Protein AF-A0A1A9X294-F1 (afdb_monomer)

Mean predicted aligned error: 6.82 Å

Secondary structure (DSSP, 8-state):
---GGG-SEEEEETT--TTTTEEEE-STTTHHHHHHHHHHHSTT--EEEEEPPSSPEEEEEESS----SSS-HHHHHHHHHHHHHHHHHTT--S--EEEEEE-TTS-EEEEEEE-S--TTHHHHHTT-

Organism: NCBI:txid37001

InterPro domains:
  IPR005479 Carbamoyl phosphate synthase, ATP-binding domain [PF02786] (4-65)
  IPR005479 Carbamoyl phosphate synthase, ATP-binding domain [PF02786] (67-125)
  IPR005479 Carbamoyl phosphate synthase, ATP-binding domain [PS00866] (7-21)
  IPR005479 Carbamoyl phosphate synthase, ATP-binding domain [PS00867] (110-117)
  IPR013815 ATP-grasp fold, subdomain 1 [G3DSA:3.30.1490.20] (1-53)
  IPR049076 Acetyl-CoA carboxylase [PTHR45728] (4-64)

Solvent-accessible surface area (backbone atoms only — not comparable to full-atom values): 7729 Å² total; per-residue (Å²): 135,88,56,83,86,60,49,44,27,30,40,37,35,74,76,44,62,96,72,45,18,58,44,81,34,73,48,78,84,57,38,67,61,54,50,52,49,30,44,69,66,37,70,93,48,57,74,47,78,46,74,56,77,74,76,48,42,86,44,74,42,42,80,64,73,58,87,64,91,83,54,57,69,70,58,47,55,51,49,53,52,51,52,55,48,51,38,61,76,70,66,65,77,84,65,30,33,42,34,29,40,34,35,84,88,71,52,74,41,87,70,48,72,44,89,43,86,57,92,66,49,66,70,38,61,76,71,109

Radius of gyration: 16.36 Å; Cα contacts (8 Å, |Δi|>4): 191; chains: 1; bounding box: 40×36×32 Å

Foldseek 3Di:
DDDQVQDFKWKAFPPDDPCQLIDTDGGPVCVVVVNVRSCVRPPPTDIDIGRDDPQWDKDKQKLQGDDDPPADPVLVVVVNVVVVVVCVVVVQDDIKIWIWTAHPVRDIDTDDIGSDDDPCVVVSVVVD

Structure (mmCIF, N/CA/C/O backbone):
data_AF-A0A1A9X294-F1
#
_entry.id   AF-A0A1A9X294-F1
#
loop_
_atom_site.group_PDB
_atom_site.id
_atom_site.type_symbol
_atom_site.label_atom_id
_atom_site.label_alt_id
_atom_site.label_comp_id
_atom_site.label_asym_id
_atom_site.label_entity_id
_atom_site.label_seq_id
_atom_site.pdbx_PDB_ins_code
_atom_site.Cartn_x
_atom_site.Cartn_y
_atom_site.Cartn_z
_atom_site.occupancy
_atom_site.B_iso_or_equiv
_atom_site.auth_seq_id
_atom_site.auth_comp_id
_atom_site.auth_asym_id
_atom_site.auth_atom_id
_atom_site.pdbx_PDB_model_num
ATOM 1 N N . MET A 1 1 ? -8.704 -17.429 11.592 1.00 48.53 1 MET A N 1
ATOM 2 C CA . MET A 1 1 ? -10.049 -16.928 11.956 1.00 48.53 1 MET A CA 1
ATOM 3 C C . MET A 1 1 ? -9.897 -15.494 12.457 1.00 48.53 1 MET A C 1
ATOM 5 O O . MET A 1 1 ? -9.168 -15.292 13.421 1.00 48.53 1 MET A O 1
ATOM 9 N N . LEU A 1 2 ? -10.467 -14.498 11.767 1.00 56.94 2 LEU A N 1
ATOM 10 C CA . LEU A 1 2 ? -10.425 -13.092 12.204 1.00 56.94 2 LEU A CA 1
ATOM 11 C C . LEU A 1 2 ? -11.344 -12.934 13.425 1.00 56.94 2 LEU A C 1
ATOM 13 O O . LEU A 1 2 ? -12.528 -13.250 13.341 1.00 56.94 2 LEU A O 1
ATOM 17 N N . ARG A 1 3 ? -10.803 -12.504 14.570 1.00 66.75 3 ARG A N 1
ATOM 18 C CA . ARG A 1 3 ? -11.597 -12.221 15.780 1.00 66.75 3 ARG A CA 1
ATOM 19 C C . ARG A 1 3 ? -12.281 -10.857 15.632 1.00 66.75 3 ARG A C 1
ATOM 21 O O . ARG A 1 3 ? -11.732 -9.982 14.967 1.00 66.75 3 ARG A O 1
ATOM 28 N N . LYS A 1 4 ? -13.437 -10.652 16.279 1.00 63.03 4 LYS A N 1
ATOM 29 C CA . LYS A 1 4 ? -14.193 -9.379 16.234 1.00 63.03 4 LYS A CA 1
ATOM 30 C C . LYS A 1 4 ? -13.351 -8.146 16.602 1.00 63.03 4 LYS A C 1
ATOM 32 O O . LYS A 1 4 ? -13.561 -7.085 16.032 1.00 63.03 4 LYS A O 1
ATOM 37 N N . GLU A 1 5 ? -12.355 -8.297 17.472 1.00 61.06 5 GLU A N 1
ATOM 38 C CA . GLU A 1 5 ? -11.447 -7.211 17.886 1.00 61.06 5 GLU A CA 1
ATOM 39 C C . GLU A 1 5 ? -10.435 -6.781 16.809 1.00 61.06 5 GLU A C 1
ATOM 41 O O . GLU A 1 5 ? -9.774 -5.756 16.944 1.00 61.06 5 GLU A O 1
ATOM 46 N N . GLY A 1 6 ? -10.293 -7.554 15.728 1.00 74.88 6 GLY A N 1
ATOM 47 C CA . GLY A 1 6 ? -9.359 -7.258 14.641 1.00 74.88 6 GLY A CA 1
ATOM 48 C C . GLY A 1 6 ? -9.868 -6.235 13.625 1.00 74.88 6 GLY A C 1
ATOM 49 O O . GLY A 1 6 ? -9.116 -5.869 12.726 1.00 74.88 6 GLY A O 1
ATOM 50 N N . PHE A 1 7 ? -11.123 -5.796 13.741 1.00 84.88 7 PHE A N 1
ATOM 51 C CA . PHE A 1 7 ? -11.764 -4.887 12.794 1.00 84.88 7 PHE A CA 1
ATOM 52 C C . PHE A 1 7 ? -11.571 -3.410 13.185 1.00 84.88 7 PHE A C 1
ATOM 54 O O . PHE A 1 7 ? -11.462 -3.087 14.369 1.00 84.88 7 PHE A O 1
ATOM 61 N N . PRO A 1 8 ? -11.571 -2.475 12.216 1.00 90.44 8 PRO A N 1
ATOM 62 C CA . PRO A 1 8 ? -11.738 -2.679 10.778 1.00 90.44 8 PRO A CA 1
ATOM 63 C C . PRO A 1 8 ? -10.484 -3.248 10.097 1.00 90.44 8 PRO A C 1
ATOM 65 O O . PRO A 1 8 ? -9.352 -2.986 10.508 1.00 90.44 8 PRO A O 1
ATOM 68 N N . VAL A 1 9 ? -10.705 -3.999 9.018 1.00 90.94 9 VAL A N 1
ATOM 69 C CA . VAL A 1 9 ? -9.662 -4.583 8.160 1.00 90.94 9 VAL A CA 1
ATOM 70 C C . VAL A 1 9 ? -9.842 -4.148 6.708 1.00 90.94 9 VAL A C 1
ATOM 72 O O . VAL A 1 9 ? -10.913 -3.695 6.310 1.00 90.94 9 VAL A O 1
ATOM 75 N N . MET A 1 10 ? -8.795 -4.314 5.909 1.00 92.19 10 MET A N 1
ATOM 76 C CA . MET A 1 10 ? -8.824 -4.181 4.457 1.00 92.19 10 MET A CA 1
ATOM 77 C C . MET A 1 10 ? -8.667 -5.556 3.813 1.00 92.19 10 MET A C 1
ATOM 79 O O . MET A 1 10 ? -7.754 -6.303 4.161 1.00 92.19 10 MET A O 1
ATOM 83 N N . ILE A 1 11 ? -9.540 -5.872 2.861 1.00 93.00 11 ILE A N 1
ATOM 84 C CA . ILE A 1 11 ? -9.378 -6.969 1.906 1.00 93.00 11 ILE A CA 1
ATOM 85 C C . ILE A 1 11 ? -8.681 -6.385 0.674 1.00 93.00 11 ILE A C 1
ATOM 87 O O . ILE A 1 11 ? -9.147 -5.373 0.150 1.00 93.00 11 ILE A O 1
ATOM 91 N N . LYS A 1 12 ? -7.581 -6.999 0.227 1.00 92.62 12 LYS A N 1
ATOM 92 C CA . LYS A 1 12 ? -6.776 -6.536 -0.913 1.00 92.62 12 LYS A CA 1
ATOM 93 C C . LYS A 1 12 ? -6.438 -7.719 -1.830 1.00 92.62 12 LYS A C 1
ATOM 95 O O . LYS A 1 12 ? -5.851 -8.694 -1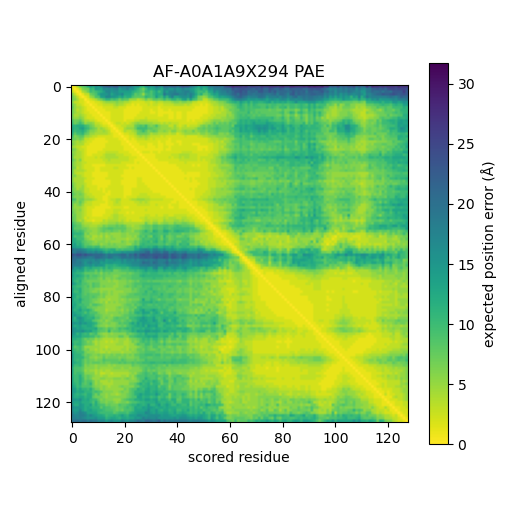.365 1.00 92.62 12 LYS A O 1
ATOM 100 N N . ALA A 1 13 ? -6.820 -7.650 -3.102 1.00 93.56 13 ALA A N 1
ATOM 101 C CA . ALA A 1 13 ? -6.347 -8.567 -4.139 1.00 93.56 13 ALA A CA 1
ATOM 102 C C . ALA A 1 13 ? -4.891 -8.240 -4.509 1.00 93.56 13 ALA A C 1
ATOM 104 O O . ALA A 1 13 ? -4.514 -7.070 -4.533 1.00 93.56 13 ALA A O 1
ATOM 105 N N . SER A 1 14 ? -4.085 -9.260 -4.806 1.00 88.06 14 SER A N 1
ATOM 106 C CA . SER A 1 14 ? -2.658 -9.126 -5.122 1.00 88.06 14 SER A CA 1
ATOM 107 C C . SER A 1 14 ? -2.399 -8.457 -6.469 1.00 88.06 14 SER A C 1
ATOM 109 O O . SER A 1 14 ? -1.365 -7.829 -6.651 1.00 88.06 14 SER A O 1
ATOM 111 N N . GLU A 1 15 ? -3.333 -8.604 -7.407 1.00 87.88 15 GLU A N 1
ATOM 112 C CA . GLU A 1 15 ? -3.213 -8.137 -8.797 1.00 87.88 15 GLU A CA 1
ATOM 113 C C . GLU A 1 15 ? -4.201 -7.000 -9.108 1.00 87.88 15 GLU A C 1
ATOM 115 O O . GLU A 1 15 ? -4.455 -6.663 -10.264 1.00 87.88 15 GLU A O 1
ATOM 120 N N . GLY A 1 16 ? -4.793 -6.407 -8.067 1.00 82.31 16 GLY A N 1
ATOM 121 C CA . GLY A 1 16 ? -5.639 -5.228 -8.199 1.00 82.31 16 GLY A CA 1
ATOM 122 C C . GLY A 1 16 ? -4.827 -3.987 -8.579 1.00 82.31 16 GLY A C 1
ATOM 123 O O . GLY A 1 16 ? -3.717 -3.790 -8.099 1.00 82.31 16 GLY A O 1
ATOM 124 N N . GLY A 1 17 ? -5.393 -3.119 -9.419 1.00 81.38 17 GLY A N 1
ATOM 125 C CA . GLY A 1 17 ? -4.793 -1.839 -9.803 1.00 81.38 17 GLY A CA 1
ATOM 126 C C . GLY A 1 17 ? -5.844 -0.734 -9.873 1.00 81.38 17 GLY A C 1
ATOM 127 O O . GLY A 1 17 ? -7.014 -0.999 -10.162 1.00 81.38 17 GLY A O 1
ATOM 128 N N . GLY A 1 18 ? -5.447 0.508 -9.577 1.00 79.56 18 GLY A N 1
ATOM 129 C CA . GLY A 1 18 ? -6.342 1.673 -9.649 1.00 79.56 18 GLY A CA 1
ATOM 130 C C . GLY A 1 18 ? -7.552 1.591 -8.708 1.00 79.56 18 GLY A C 1
ATOM 131 O O . GLY A 1 18 ? -8.644 2.017 -9.069 1.00 79.56 18 GLY A O 1
ATOM 132 N N . GLY A 1 19 ? -7.385 0.978 -7.531 1.00 79.88 19 GLY A N 1
ATOM 133 C CA . GLY A 1 19 ? -8.447 0.815 -6.530 1.00 79.88 19 GLY A CA 1
ATOM 134 C C . GLY A 1 19 ? -9.350 -0.414 -6.711 1.00 79.88 19 GLY A C 1
ATOM 135 O O . GLY A 1 19 ? -10.180 -0.682 -5.841 1.00 79.88 19 GLY A O 1
ATOM 136 N N . LYS A 1 20 ? -9.188 -1.198 -7.788 1.00 89.12 20 LYS A N 1
ATOM 137 C CA . LYS A 1 20 ? -9.900 -2.478 -7.959 1.00 89.12 20 LYS A CA 1
ATOM 138 C C . LYS A 1 20 ? -9.374 -3.541 -6.998 1.00 89.12 20 LYS A C 1
ATOM 140 O O . LYS A 1 20 ? -8.172 -3.625 -6.764 1.00 89.12 20 LYS A O 1
ATOM 145 N N . GLY A 1 21 ? -10.266 -4.379 -6.471 1.00 92.44 21 GLY A N 1
ATOM 146 C CA . GLY A 1 21 ? -9.895 -5.479 -5.584 1.00 92.44 21 GLY A CA 1
ATOM 147 C C . GLY A 1 21 ? -9.553 -5.048 -4.156 1.00 92.44 21 GLY A C 1
ATOM 148 O O . GLY A 1 21 ? -8.907 -5.800 -3.432 1.00 92.44 21 GLY A O 1
ATOM 149 N N . ILE A 1 22 ? -9.974 -3.850 -3.735 1.00 92.62 22 ILE A N 1
ATOM 150 C CA . ILE A 1 22 ? -9.710 -3.309 -2.397 1.00 92.62 22 ILE A CA 1
ATOM 151 C C . ILE A 1 22 ? -11.037 -3.006 -1.696 1.00 92.62 22 ILE A C 1
ATOM 153 O O . ILE A 1 22 ? -11.875 -2.290 -2.244 1.00 92.62 22 ILE A O 1
ATOM 157 N N . ARG A 1 23 ? -11.256 -3.526 -0.481 1.00 94.75 23 ARG A N 1
ATOM 158 C CA . ARG A 1 23 ? -12.458 -3.243 0.328 1.00 94.75 23 ARG A CA 1
ATOM 159 C C . ARG A 1 23 ? -12.154 -3.082 1.807 1.00 94.75 23 ARG A C 1
ATOM 161 O O . ARG A 1 23 ? -11.513 -3.938 2.407 1.00 94.75 23 ARG A O 1
ATOM 168 N N . ARG A 1 24 ? -12.687 -2.017 2.411 1.00 93.56 24 ARG A N 1
ATOM 169 C CA . ARG A 1 24 ? -12.747 -1.865 3.869 1.00 93.56 24 ARG A CA 1
ATOM 170 C C . ARG A 1 24 ? -13.871 -2.722 4.427 1.00 93.56 24 ARG A C 1
ATOM 172 O O . ARG A 1 24 ? -14.974 -2.714 3.893 1.00 93.56 24 ARG A O 1
ATOM 179 N N . VAL A 1 25 ? -13.591 -3.415 5.520 1.00 93.94 25 VAL A N 1
ATOM 180 C CA . VAL A 1 25 ? -14.551 -4.243 6.240 1.00 93.94 25 VAL A CA 1
ATOM 181 C C . VAL A 1 25 ? -14.579 -3.795 7.691 1.00 93.94 25 VAL A C 1
ATOM 183 O O . VAL A 1 25 ? -13.565 -3.874 8.384 1.00 93.94 25 VAL A O 1
ATOM 186 N N . ASP A 1 26 ? -15.734 -3.326 8.152 1.00 91.94 26 ASP A N 1
ATOM 187 C CA . ASP A 1 26 ? -15.897 -2.812 9.516 1.00 91.94 26 ASP A CA 1
ATOM 188 C C . ASP A 1 26 ? -16.352 -3.875 10.515 1.00 91.94 26 ASP A C 1
ATOM 190 O O . ASP A 1 26 ? -16.060 -3.753 11.702 1.00 91.94 26 ASP A O 1
ATOM 194 N N . THR A 1 27 ? -17.031 -4.930 10.057 1.00 90.81 27 THR A N 1
ATOM 195 C CA . THR A 1 27 ? -17.5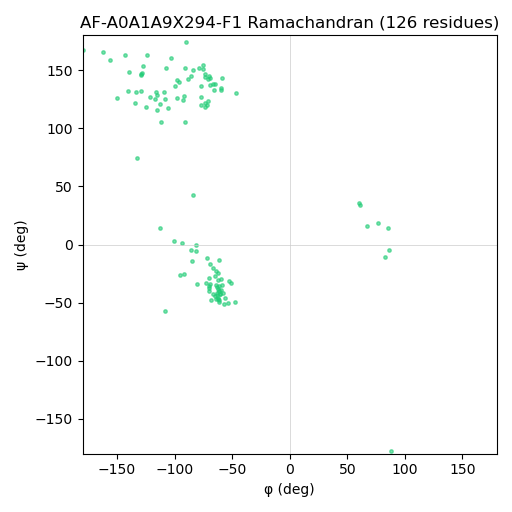34 -5.988 10.938 1.00 90.81 27 THR A CA 1
ATOM 196 C C . THR A 1 27 ? -17.449 -7.374 10.299 1.00 90.81 27 THR A C 1
ATOM 198 O O . THR A 1 27 ? -17.307 -7.527 9.082 1.00 90.81 27 THR A O 1
ATOM 201 N N . THR A 1 28 ? -17.556 -8.414 11.127 1.00 91.50 28 THR A N 1
ATOM 202 C CA . THR A 1 28 ? -17.538 -9.814 10.682 1.00 91.50 28 THR A CA 1
ATOM 203 C C . THR A 1 28 ? -18.699 -10.169 9.757 1.00 91.50 28 THR A C 1
ATOM 205 O O . THR A 1 28 ? -18.544 -11.018 8.884 1.00 91.50 28 THR A O 1
ATOM 208 N N . GLU A 1 29 ? -19.850 -9.520 9.925 1.00 93.25 29 GLU A N 1
ATOM 209 C CA . GLU A 1 29 ? -21.098 -9.842 9.228 1.00 93.25 29 GLU A CA 1
ATOM 210 C C . GLU A 1 29 ? -21.028 -9.479 7.738 1.00 93.25 29 GLU A C 1
ATOM 212 O O . GLU A 1 29 ? -21.507 -10.229 6.889 1.00 93.25 29 GLU A O 1
ATOM 217 N N . VAL A 1 30 ? -20.377 -8.360 7.405 1.00 93.88 30 VAL A N 1
ATOM 218 C CA . VAL A 1 30 ? -20.236 -7.885 6.017 1.00 93.88 30 VAL A CA 1
ATOM 219 C C . VAL A 1 30 ? -19.049 -8.517 5.280 1.00 93.88 30 VAL A C 1
ATOM 221 O O . VAL A 1 30 ? -18.984 -8.459 4.050 1.00 93.88 30 VAL A O 1
ATOM 224 N N . PHE A 1 31 ? -18.129 -9.168 6.003 1.00 94.00 31 PHE A N 1
ATOM 225 C CA . PHE A 1 31 ? -16.901 -9.738 5.443 1.00 94.00 31 PHE A CA 1
ATOM 226 C C . PHE A 1 31 ? -17.148 -10.692 4.257 1.00 94.00 31 PHE A C 1
ATOM 228 O O . PHE A 1 31 ? -16.529 -10.483 3.212 1.00 94.00 31 PHE A O 1
ATOM 235 N N . PRO A 1 32 ? -18.049 -11.701 4.328 1.00 95.25 32 PRO A N 1
ATOM 236 C CA . PRO A 1 32 ? -18.211 -12.660 3.231 1.00 95.25 32 PRO A CA 1
ATOM 237 C C . PRO A 1 32 ? -18.715 -12.015 1.936 1.00 95.25 32 PRO A C 1
ATOM 239 O O . PRO A 1 32 ? -18.336 -12.439 0.846 1.00 95.25 32 PRO A O 1
ATOM 242 N N . ALA A 1 33 ? -19.572 -10.996 2.048 1.00 97.44 33 ALA A N 1
ATOM 243 C CA . ALA A 1 33 ? -20.095 -10.275 0.893 1.00 97.44 33 ALA A CA 1
ATOM 244 C C . ALA A 1 33 ? -18.992 -9.459 0.206 1.00 97.44 33 ALA A C 1
ATOM 246 O O . ALA A 1 33 ? -18.811 -9.570 -1.006 1.00 97.44 33 ALA A O 1
ATOM 247 N N . LEU A 1 34 ? -18.211 -8.709 0.986 1.00 96.69 34 LEU A N 1
ATOM 248 C CA . LEU A 1 34 ? -17.120 -7.884 0.466 1.00 96.69 34 LEU A CA 1
ATOM 249 C C . LEU A 1 34 ? -15.955 -8.726 -0.070 1.00 96.69 34 LEU A C 1
ATOM 251 O O . LEU A 1 34 ? -15.352 -8.361 -1.075 1.00 96.69 34 LEU A O 1
ATOM 255 N N . PHE A 1 35 ? -15.676 -9.883 0.534 1.00 95.50 35 PHE A N 1
ATOM 256 C CA . PHE A 1 35 ? -14.681 -10.821 0.017 1.00 95.50 35 PHE A CA 1
ATOM 257 C C . PHE A 1 35 ? -15.069 -11.354 -1.368 1.00 95.50 35 PHE A C 1
ATOM 259 O O . PHE A 1 35 ? -14.258 -11.307 -2.290 1.00 95.50 35 PHE A O 1
ATOM 266 N N . ARG A 1 36 ? -16.328 -11.781 -1.551 1.00 96.81 36 ARG A N 1
ATOM 267 C CA . ARG A 1 36 ? -16.838 -12.204 -2.869 1.00 96.81 36 ARG A CA 1
ATOM 268 C C . ARG A 1 36 ? -16.805 -11.075 -3.895 1.00 96.81 36 ARG A C 1
ATOM 270 O O . ARG A 1 36 ? -16.525 -11.329 -5.060 1.00 96.81 36 ARG A O 1
ATOM 277 N N . GLN A 1 37 ? -17.061 -9.839 -3.470 1.00 96.81 37 GLN A N 1
ATOM 278 C CA . GLN A 1 37 ? -16.944 -8.678 -4.348 1.00 96.81 37 GLN A CA 1
ATOM 279 C C . GLN A 1 37 ? -15.505 -8.497 -4.847 1.00 96.81 37 GLN A C 1
ATOM 281 O O . GLN A 1 37 ? -15.304 -8.338 -6.046 1.00 96.81 37 GLN A O 1
ATOM 286 N N . VAL A 1 38 ? -14.506 -8.591 -3.963 1.00 96.44 38 VAL A N 1
ATOM 287 C CA . VAL A 1 38 ? -13.088 -8.536 -4.363 1.00 96.44 38 VAL A CA 1
ATOM 288 C C . VAL A 1 38 ? -12.729 -9.681 -5.317 1.00 96.44 38 VAL A C 1
ATOM 290 O O . VAL A 1 38 ? -12.079 -9.435 -6.329 1.00 96.44 38 VAL A O 1
ATOM 293 N N . GLN A 1 39 ? -13.198 -10.906 -5.051 1.00 95.69 39 GLN A N 1
ATOM 294 C CA . GLN A 1 39 ? -12.988 -12.050 -5.953 1.00 95.69 39 GLN A CA 1
ATOM 295 C C . GLN A 1 39 ? -13.583 -11.824 -7.347 1.00 95.69 39 GLN A C 1
ATOM 297 O O . GLN A 1 39 ? -12.985 -12.229 -8.338 1.00 95.69 39 GLN A O 1
ATOM 302 N N . ALA A 1 40 ? -14.757 -11.197 -7.430 1.00 96.19 40 ALA A N 1
ATOM 303 C CA . ALA A 1 40 ? -15.400 -10.898 -8.705 1.00 96.19 40 ALA A CA 1
ATOM 304 C C . ALA A 1 40 ? -14.690 -9.768 -9.468 1.00 96.19 40 ALA A C 1
ATOM 306 O O . ALA A 1 40 ? -14.656 -9.785 -10.695 1.00 96.19 40 ALA A O 1
ATOM 307 N N . GLU A 1 41 ? -14.120 -8.792 -8.756 1.00 96.00 41 GLU A N 1
ATOM 308 C CA . GLU A 1 41 ? -13.367 -7.690 -9.364 1.00 96.00 41 GLU A CA 1
ATOM 309 C C . GLU A 1 41 ? -12.030 -8.123 -9.951 1.00 96.00 41 GLU A C 1
ATOM 311 O O . GLU A 1 41 ? -11.621 -7.582 -10.979 1.00 96.00 41 GLU A O 1
ATOM 316 N N . VAL A 1 42 ? -11.356 -9.074 -9.298 1.00 95.56 42 VAL A N 1
ATOM 317 C CA . VAL A 1 42 ? -10.054 -9.591 -9.733 1.00 95.56 42 VAL A CA 1
ATOM 318 C C . VAL A 1 42 ? -10.068 -11.129 -9.699 1.00 95.56 42 VAL A C 1
ATOM 320 O O . VAL A 1 42 ? -9.507 -11.740 -8.782 1.00 95.56 42 VAL A O 1
ATOM 323 N N . PRO A 1 43 ? -10.746 -11.783 -10.666 1.00 95.00 43 PRO A N 1
ATOM 324 C CA . PRO A 1 43 ? -10.871 -13.238 -10.697 1.00 95.00 43 PRO A CA 1
ATOM 325 C C . PRO A 1 43 ? -9.511 -13.935 -10.768 1.00 95.00 43 PRO A C 1
ATOM 327 O O . PRO A 1 43 ? -8.659 -13.562 -11.565 1.00 95.00 43 PRO A O 1
ATOM 330 N N . GLY A 1 44 ? -9.324 -14.971 -9.947 1.00 92.94 44 GLY A N 1
ATOM 331 C CA . GLY A 1 44 ? -8.087 -15.761 -9.904 1.00 92.94 44 GLY A CA 1
ATOM 332 C C . GLY A 1 44 ? -6.964 -15.166 -9.048 1.00 92.94 44 GLY A C 1
ATOM 333 O O . GLY A 1 44 ? -6.015 -15.882 -8.741 1.00 92.94 44 GLY A O 1
ATOM 334 N N . SER A 1 45 ? -7.093 -13.916 -8.595 1.00 93.75 45 SER A N 1
ATOM 335 C CA . SER A 1 45 ? -6.067 -13.258 -7.783 1.00 93.75 45 SER A CA 1
ATOM 336 C C . SER A 1 45 ? -6.019 -13.791 -6.349 1.00 93.75 45 SER A C 1
ATOM 338 O O . SER A 1 45 ? -7.045 -14.128 -5.746 1.00 93.75 45 SER A O 1
ATOM 340 N N . HIS A 1 46 ? -4.822 -13.817 -5.761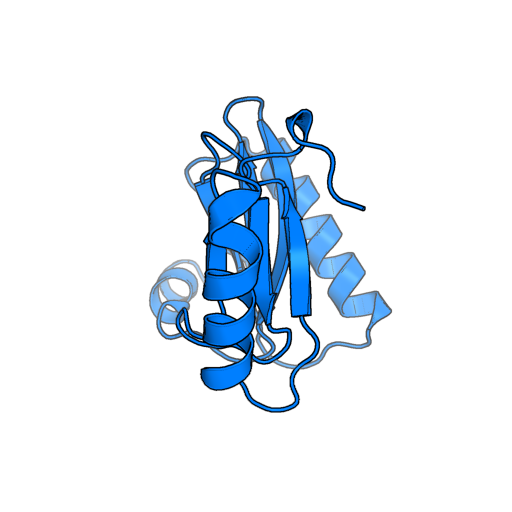 1.00 92.25 46 HIS A N 1
ATOM 341 C CA . HIS A 1 46 ? -4.664 -14.073 -4.335 1.00 92.25 46 HIS A CA 1
ATOM 342 C C . HIS A 1 46 ? -5.198 -12.887 -3.524 1.00 92.25 46 HIS A C 1
ATOM 344 O O . HIS A 1 46 ? -4.954 -11.730 -3.853 1.00 92.25 46 HIS A O 1
ATOM 350 N N . ILE A 1 47 ? -5.929 -13.163 -2.442 1.00 90.75 47 ILE A N 1
ATOM 351 C CA . ILE A 1 47 ? -6.541 -12.126 -1.602 1.00 90.75 47 ILE A CA 1
ATOM 352 C C . ILE A 1 47 ? -5.932 -12.158 -0.205 1.00 90.75 47 ILE A C 1
ATOM 354 O O . ILE A 1 47 ? -5.925 -13.193 0.463 1.00 90.75 47 ILE A O 1
ATOM 358 N N . PHE A 1 48 ? -5.494 -10.992 0.258 1.00 89.62 48 PHE A N 1
ATOM 359 C CA . PHE A 1 48 ? -4.959 -10.768 1.593 1.00 89.62 48 PHE A CA 1
ATOM 360 C C . PHE A 1 48 ? -5.942 -9.978 2.456 1.00 89.62 48 PHE A C 1
ATOM 362 O O . PHE A 1 48 ? -6.721 -9.158 1.963 1.00 89.62 48 PHE A O 1
ATOM 369 N N . VAL A 1 49 ? -5.871 -10.199 3.769 1.00 88.31 49 VAL A N 1
ATOM 370 C CA . VAL A 1 49 ? -6.554 -9.370 4.765 1.00 88.31 49 VAL A CA 1
ATOM 371 C C . VAL A 1 49 ? -5.503 -8.711 5.642 1.00 88.31 49 VAL A C 1
ATOM 373 O O . VAL A 1 49 ? -4.676 -9.396 6.238 1.00 88.31 49 VAL A O 1
ATOM 376 N N . MET A 1 50 ? -5.551 -7.387 5.735 1.00 87.06 50 MET A N 1
ATOM 377 C CA . MET A 1 50 ? -4.618 -6.580 6.521 1.00 87.06 50 MET A CA 1
ATOM 378 C C . MET A 1 50 ? -5.374 -5.648 7.469 1.00 87.06 50 MET A C 1
ATOM 380 O O . MET A 1 50 ? -6.521 -5.282 7.216 1.00 87.06 50 MET A O 1
ATOM 384 N N . LYS A 1 51 ? -4.750 -5.264 8.585 1.00 86.00 51 LYS A N 1
ATOM 385 C CA . LYS A 1 51 ? -5.350 -4.320 9.537 1.00 86.00 51 LYS A CA 1
ATOM 386 C C . LYS A 1 51 ? -5.474 -2.939 8.885 1.00 86.00 51 LYS A C 1
ATOM 388 O O . LYS A 1 51 ? -4.547 -2.500 8.211 1.00 86.00 51 LYS A O 1
ATOM 393 N N . LEU A 1 52 ? -6.598 -2.249 9.089 1.00 84.75 52 LEU A N 1
ATOM 394 C CA . LEU A 1 52 ? -6.746 -0.875 8.607 1.00 84.75 52 LEU A CA 1
ATOM 395 C C . LEU A 1 52 ? -5.912 0.070 9.485 1.00 84.75 52 LEU A C 1
ATOM 397 O O . LEU A 1 52 ? -6.195 0.217 10.677 1.00 84.75 52 LEU A O 1
ATOM 401 N N . ALA A 1 53 ? -4.929 0.746 8.893 1.00 81.00 53 ALA A N 1
ATOM 402 C CA . ALA A 1 53 ? -4.240 1.849 9.552 1.00 81.00 53 ALA A CA 1
ATOM 403 C C . ALA A 1 53 ? -5.183 3.061 9.646 1.00 81.00 53 ALA A C 1
ATOM 405 O O . ALA A 1 53 ? -5.728 3.520 8.641 1.00 81.00 53 ALA A O 1
ATOM 406 N N . ARG A 1 54 ? -5.408 3.570 10.861 1.00 78.50 54 ARG A N 1
ATOM 407 C CA . ARG A 1 54 ? -6.226 4.769 11.103 1.00 78.50 54 ARG A CA 1
ATOM 408 C C . ARG A 1 54 ? -5.317 5.983 11.249 1.00 78.50 54 ARG A C 1
ATOM 410 O O . ARG A 1 54 ? -4.261 5.875 11.854 1.00 78.50 54 ARG A O 1
ATOM 417 N N . GLY A 1 55 ? -5.734 7.127 10.707 1.00 75.31 55 GLY A N 1
ATOM 418 C CA . GLY A 1 55 ? -4.932 8.355 10.767 1.00 75.31 55 GLY A CA 1
ATOM 419 C C . GLY A 1 55 ? -3.633 8.291 9.955 1.00 75.31 55 GLY A C 1
ATOM 420 O O . GLY A 1 55 ? -2.753 9.120 10.161 1.00 75.31 55 GLY A O 1
ATOM 421 N N . ALA A 1 56 ? -3.507 7.326 9.040 1.00 76.62 56 ALA A N 1
ATOM 422 C CA . ALA A 1 56 ? -2.336 7.190 8.190 1.00 76.62 56 ALA A CA 1
ATOM 423 C C . ALA A 1 56 ? -2.471 8.014 6.907 1.00 76.62 56 ALA A C 1
ATOM 425 O O . ALA A 1 56 ? -3.546 8.114 6.311 1.00 76.62 56 ALA A O 1
ATOM 426 N N . ARG A 1 57 ? -1.355 8.591 6.478 1.00 79.50 57 ARG A N 1
ATOM 427 C CA . ARG A 1 57 ? -1.168 9.222 5.178 1.00 79.50 57 ARG A CA 1
ATOM 428 C C . ARG A 1 57 ? -0.517 8.222 4.244 1.00 79.50 57 ARG A C 1
ATOM 430 O O . ARG A 1 57 ? 0.387 7.493 4.643 1.00 79.50 57 ARG A O 1
ATOM 437 N N . HIS A 1 58 ? -0.979 8.211 3.006 1.00 74.81 58 HIS A N 1
ATOM 438 C CA . HIS A 1 58 ? -0.303 7.486 1.951 1.00 74.81 58 HIS A CA 1
ATOM 439 C C . HIS A 1 58 ? 0.917 8.306 1.515 1.00 74.81 58 HIS A C 1
ATOM 441 O O . HIS A 1 58 ? 0.763 9.473 1.150 1.00 74.81 58 HIS A O 1
ATOM 447 N N . LEU A 1 59 ? 2.112 7.731 1.646 1.00 74.81 59 LEU A N 1
ATOM 448 C CA . LEU A 1 59 ? 3.361 8.317 1.177 1.00 74.81 59 LEU A CA 1
ATOM 449 C C . LEU A 1 59 ? 3.955 7.442 0.082 1.00 74.81 59 LEU A C 1
ATOM 451 O O . LEU A 1 59 ? 4.123 6.239 0.262 1.00 74.81 59 LEU A O 1
ATOM 455 N N . GLU A 1 60 ? 4.336 8.080 -1.011 1.00 79.69 60 GLU A N 1
ATOM 456 C CA . GLU A 1 60 ? 4.968 7.439 -2.152 1.00 79.69 60 GLU A CA 1
ATOM 457 C C . GLU A 1 60 ? 6.436 7.847 -2.183 1.00 79.69 60 GLU A C 1
ATOM 459 O O . GLU A 1 60 ? 6.772 9.034 -2.162 1.00 79.69 60 GLU A O 1
ATOM 464 N N . VAL A 1 61 ? 7.320 6.855 -2.200 1.00 75.88 61 VAL A N 1
ATOM 465 C CA . VAL A 1 61 ? 8.754 7.058 -2.379 1.00 75.88 61 VAL A CA 1
ATOM 466 C C . VAL A 1 61 ? 9.121 6.467 -3.725 1.00 75.88 61 VAL A C 1
ATOM 468 O O . VAL A 1 61 ? 9.169 5.249 -3.911 1.00 75.88 61 VAL A O 1
ATOM 471 N N . GLN A 1 62 ? 9.363 7.349 -4.685 1.00 75.62 62 GLN A N 1
ATOM 472 C CA . GLN A 1 62 ? 9.858 6.944 -5.988 1.00 75.62 62 GLN A CA 1
ATOM 473 C C . GLN A 1 62 ? 11.306 6.465 -5.862 1.00 75.62 62 GLN A C 1
ATOM 475 O O . GLN A 1 62 ? 12.099 7.000 -5.084 1.00 75.62 62 GLN A O 1
ATOM 480 N N . LEU A 1 63 ? 11.669 5.458 -6.661 1.00 68.19 63 LEU A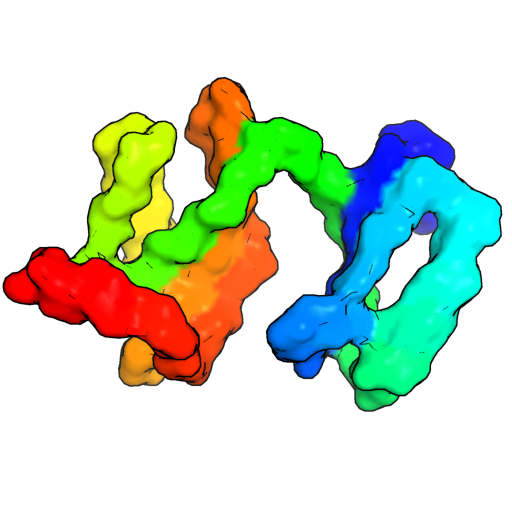 N 1
ATOM 481 C CA . LEU A 1 63 ? 13.060 4.996 -6.779 1.00 68.19 63 LEU A CA 1
ATOM 482 C C . LEU A 1 63 ? 13.999 6.095 -7.306 1.00 68.19 63 LEU A C 1
ATOM 484 O O . LEU A 1 63 ? 15.220 5.985 -7.206 1.00 68.19 63 LEU A O 1
ATOM 488 N N . ILE A 1 64 ? 13.407 7.163 -7.835 1.00 59.47 64 ILE A N 1
ATOM 489 C CA . ILE A 1 64 ? 14.028 8.422 -8.197 1.00 59.47 64 ILE A CA 1
ATOM 490 C C . ILE A 1 64 ? 13.598 9.435 -7.118 1.00 59.47 64 ILE A C 1
ATOM 492 O O . ILE A 1 64 ? 12.416 9.650 -6.885 1.00 59.47 64 ILE A O 1
ATOM 496 N N . LYS A 1 65 ? 14.566 9.968 -6.376 1.00 64.56 65 LYS A N 1
ATOM 497 C CA . LYS A 1 65 ? 14.416 10.714 -5.113 1.00 64.56 65 LYS A CA 1
ATOM 498 C C . LYS A 1 65 ? 13.321 11.805 -5.120 1.00 64.56 65 LYS A C 1
ATOM 500 O O . LYS A 1 65 ? 13.351 12.686 -5.968 1.00 64.56 65 LYS A O 1
ATOM 505 N N . SER A 1 66 ? 12.442 11.826 -4.108 1.00 64.25 66 SER A N 1
ATOM 506 C CA . SER A 1 66 ? 11.512 12.943 -3.837 1.00 64.25 66 SER A CA 1
ATOM 507 C C . SER A 1 66 ? 11.194 13.073 -2.339 1.00 64.25 66 SER A C 1
ATOM 509 O O . SER A 1 66 ? 10.766 12.085 -1.740 1.00 64.25 66 SER A O 1
ATOM 511 N N . PRO A 1 67 ? 11.376 14.249 -1.706 1.00 65.81 67 PRO A N 1
ATOM 512 C CA . PRO A 1 67 ? 11.129 14.414 -0.277 1.00 65.81 67 PRO A CA 1
ATOM 513 C C . PRO A 1 67 ? 9.624 14.519 0.062 1.00 65.81 67 PRO A C 1
ATOM 515 O O . PRO A 1 67 ? 8.936 15.404 -0.450 1.00 65.81 67 PRO A O 1
ATOM 518 N N . PRO A 1 68 ? 9.090 13.704 0.993 1.00 70.31 68 PRO A N 1
ATOM 519 C CA . PRO A 1 68 ? 7.744 13.851 1.513 1.00 70.31 68 PRO A CA 1
ATOM 520 C C . PRO A 1 68 ? 7.691 15.055 2.451 1.00 70.31 68 PRO A C 1
ATOM 522 O O . PRO A 1 68 ? 8.358 15.100 3.482 1.00 70.31 68 PRO A O 1
ATOM 525 N N . ILE A 1 69 ? 6.822 16.011 2.130 1.00 73.25 69 ILE A N 1
ATOM 526 C CA . ILE A 1 69 ? 6.639 17.248 2.909 1.00 73.25 69 ILE A CA 1
ATOM 527 C C . ILE A 1 69 ? 6.146 16.958 4.340 1.00 73.25 69 ILE A C 1
ATOM 529 O O . ILE A 1 69 ? 6.353 17.755 5.251 1.00 73.25 69 ILE A O 1
ATOM 533 N N . VAL A 1 70 ? 5.488 15.814 4.553 1.00 81.38 70 VAL A N 1
ATOM 534 C CA . VAL A 1 70 ? 4.800 15.506 5.814 1.00 81.38 70 VAL A CA 1
ATOM 535 C C . VAL A 1 70 ? 5.643 14.684 6.794 1.00 81.38 70 VAL A C 1
ATOM 537 O O . VAL A 1 70 ? 5.419 14.770 8.001 1.00 81.38 70 VAL A O 1
ATOM 540 N N . ALA A 1 71 ? 6.600 13.888 6.315 1.00 83.81 71 ALA A N 1
ATOM 541 C CA . ALA A 1 71 ? 7.418 13.063 7.198 1.00 83.81 71 ALA A CA 1
ATOM 542 C C . ALA A 1 71 ? 8.617 13.859 7.732 1.00 83.81 71 ALA A C 1
ATOM 544 O O . ALA A 1 71 ? 9.212 14.678 7.031 1.00 83.81 71 ALA A O 1
ATOM 545 N N . LYS A 1 72 ? 9.016 13.591 8.982 1.00 88.38 72 LYS A N 1
ATOM 546 C CA . LYS A 1 72 ? 10.279 14.117 9.523 1.00 88.38 72 LYS A CA 1
ATOM 547 C C . LYS A 1 72 ? 11.446 13.643 8.649 1.00 88.38 72 LYS A C 1
ATOM 549 O O . LYS A 1 72 ? 11.457 12.489 8.226 1.00 88.38 72 LYS A O 1
ATOM 554 N N . ARG A 1 73 ? 12.457 14.500 8.459 1.00 86.56 73 ARG A N 1
ATOM 555 C CA . ARG A 1 73 ? 13.648 14.211 7.632 1.00 86.56 73 ARG A CA 1
ATOM 556 C C . ARG A 1 73 ? 14.265 12.843 7.943 1.00 86.56 73 ARG A C 1
ATOM 558 O O . ARG A 1 73 ? 14.464 12.048 7.039 1.00 86.56 73 ARG A O 1
ATOM 565 N N . GLU A 1 74 ? 14.494 12.559 9.222 1.00 90.00 74 GLU A N 1
ATOM 566 C CA . GLU A 1 74 ? 15.089 11.299 9.683 1.00 90.00 74 GLU A CA 1
ATOM 567 C C . GLU A 1 74 ? 14.239 10.071 9.320 1.00 90.00 74 GLU A C 1
ATOM 569 O O . GLU A 1 74 ? 14.764 9.042 8.899 1.00 90.00 74 GLU A O 1
ATOM 574 N N . VAL A 1 75 ? 12.912 10.181 9.438 1.00 90.12 75 VAL A N 1
ATOM 575 C CA . VAL A 1 75 ? 11.999 9.098 9.050 1.00 90.12 75 VAL A CA 1
ATOM 576 C C . VAL A 1 75 ? 12.092 8.860 7.550 1.00 90.12 75 VAL A C 1
ATOM 578 O O . VAL A 1 75 ? 12.206 7.715 7.120 1.00 90.12 75 VAL A O 1
ATOM 581 N N . PHE A 1 76 ? 12.102 9.933 6.760 1.00 87.69 76 PHE A N 1
ATOM 582 C CA . PHE A 1 76 ? 12.215 9.820 5.315 1.00 87.69 76 PHE A CA 1
ATOM 583 C C . PHE A 1 76 ? 13.546 9.201 4.871 1.00 87.69 76 PHE A C 1
ATOM 585 O O . PHE A 1 76 ? 13.541 8.294 4.048 1.00 87.69 76 PHE A O 1
ATOM 592 N N . GLU A 1 77 ? 14.670 9.600 5.465 1.00 89.12 77 GLU A N 1
ATOM 593 C CA . GLU A 1 77 ? 15.976 8.989 5.180 1.00 89.12 77 GLU A CA 1
ATOM 594 C C . GLU A 1 77 ? 15.985 7.482 5.487 1.00 89.12 77 GLU A C 1
ATOM 596 O O . GLU A 1 77 ? 16.621 6.694 4.783 1.00 89.12 77 GLU A O 1
ATOM 601 N N . ASN A 1 78 ? 15.263 7.056 6.526 1.00 91.19 78 ASN A N 1
ATOM 602 C CA . ASN A 1 78 ? 15.098 5.638 6.833 1.00 91.19 78 ASN A CA 1
ATOM 603 C C . ASN A 1 78 ? 14.217 4.923 5.797 1.00 91.19 78 ASN A C 1
ATOM 605 O O . ASN A 1 78 ? 14.555 3.811 5.389 1.00 91.19 78 ASN A O 1
ATOM 609 N N . MET A 1 79 ? 13.141 5.562 5.329 1.00 90.56 79 MET A N 1
ATOM 610 C CA . MET A 1 79 ? 12.311 5.040 4.239 1.00 90.56 79 MET A CA 1
ATOM 611 C C . MET A 1 79 ? 13.124 4.894 2.944 1.00 90.56 79 MET A C 1
ATOM 613 O O . MET A 1 79 ? 13.113 3.822 2.348 1.00 90.56 79 MET A O 1
ATOM 617 N N . GLU A 1 80 ? 13.900 5.908 2.544 1.00 89.00 80 GLU A N 1
ATOM 618 C CA . GLU A 1 80 ? 14.772 5.850 1.359 1.00 89.00 80 GLU A CA 1
ATOM 619 C C . GLU A 1 80 ? 15.760 4.678 1.437 1.00 89.00 80 GLU A C 1
ATOM 621 O O . GLU A 1 80 ? 15.904 3.907 0.485 1.00 89.00 80 GLU A O 1
ATOM 626 N N . LYS A 1 81 ? 16.413 4.488 2.592 1.00 91.44 81 LYS A N 1
ATOM 627 C CA . LYS A 1 81 ? 17.317 3.347 2.811 1.00 91.44 81 LYS A CA 1
ATOM 628 C C . LYS A 1 81 ? 16.587 2.011 2.665 1.00 91.44 81 LYS A C 1
ATOM 630 O O . LYS A 1 81 ? 17.134 1.097 2.046 1.00 91.44 81 LYS A O 1
ATOM 635 N N . ALA A 1 82 ? 15.372 1.895 3.203 1.00 91.38 82 ALA A N 1
ATOM 636 C CA . ALA A 1 82 ? 14.557 0.688 3.087 1.00 91.38 82 ALA A CA 1
ATOM 637 C C . ALA A 1 82 ? 14.177 0.392 1.626 1.00 91.38 82 ALA A C 1
ATOM 639 O O . ALA A 1 82 ? 14.298 -0.752 1.187 1.00 91.38 82 ALA A O 1
ATOM 640 N N . VAL A 1 83 ? 13.806 1.417 0.854 1.00 90.56 83 VAL A N 1
ATOM 641 C CA . VAL A 1 83 ? 13.503 1.307 -0.581 1.00 90.56 83 VAL A CA 1
ATOM 642 C C . VAL A 1 83 ? 14.722 0.837 -1.377 1.00 90.56 83 VAL A C 1
ATOM 644 O O . VAL A 1 83 ? 14.631 -0.125 -2.140 1.00 90.56 83 VAL A O 1
ATOM 647 N N . VAL A 1 84 ? 15.887 1.461 -1.169 1.00 90.12 84 VAL A N 1
ATOM 648 C CA . VAL A 1 84 ? 17.136 1.065 -1.843 1.00 90.12 84 VAL A CA 1
ATOM 649 C C . VAL A 1 84 ? 17.522 -0.369 -1.481 1.00 90.12 84 VAL A C 1
ATOM 651 O O . VAL A 1 84 ? 17.982 -1.125 -2.339 1.00 90.12 84 VAL A O 1
ATOM 654 N N . HIS A 1 85 ? 17.343 -0.761 -0.218 1.00 91.62 85 HIS A N 1
ATOM 655 C CA . HIS A 1 85 ? 17.610 -2.123 0.226 1.00 91.62 85 HIS A CA 1
ATOM 656 C C . HIS A 1 85 ? 16.672 -3.132 -0.450 1.00 91.62 85 HIS A C 1
ATOM 658 O O . HIS A 1 85 ? 17.154 -4.125 -0.993 1.00 91.62 85 HIS A O 1
ATOM 664 N N . LEU A 1 86 ? 15.366 -2.847 -0.498 1.00 89.62 86 LEU A N 1
ATOM 665 C CA . LEU A 1 86 ? 14.373 -3.666 -1.195 1.00 89.62 86 LEU A CA 1
ATOM 666 C C . LEU A 1 86 ? 14.728 -3.844 -2.676 1.00 89.62 86 LEU A C 1
ATOM 668 O O . LEU A 1 86 ? 14.815 -4.978 -3.147 1.00 89.62 86 LEU A O 1
ATOM 672 N N . ALA A 1 87 ? 14.996 -2.745 -3.387 1.00 88.56 87 ALA A N 1
ATOM 673 C CA . ALA A 1 87 ? 15.350 -2.771 -4.805 1.00 88.56 87 ALA A CA 1
ATOM 674 C C . ALA A 1 87 ? 16.599 -3.627 -5.072 1.00 88.56 87 ALA A C 1
ATOM 676 O O . ALA A 1 87 ? 16.613 -4.429 -6.005 1.00 88.56 87 ALA A O 1
ATOM 677 N N . LYS A 1 88 ? 17.626 -3.521 -4.217 1.00 88.81 88 LYS A N 1
ATOM 678 C CA . LYS A 1 88 ? 18.841 -4.344 -4.315 1.00 88.81 88 LYS A CA 1
ATOM 679 C C . LYS A 1 88 ? 18.573 -5.825 -4.050 1.00 88.81 88 LYS A C 1
ATOM 681 O O . LYS A 1 88 ? 19.104 -6.659 -4.775 1.00 88.81 88 LYS A O 1
ATOM 686 N N . MET A 1 89 ? 17.765 -6.156 -3.040 1.00 89.69 89 MET A N 1
ATOM 687 C CA . MET A 1 89 ? 17.457 -7.550 -2.689 1.00 89.69 89 MET A CA 1
ATOM 688 C C . MET A 1 89 ? 16.730 -8.294 -3.808 1.00 89.69 89 MET A C 1
ATOM 690 O O . MET A 1 89 ? 17.000 -9.470 -4.028 1.00 89.69 89 MET A O 1
ATOM 694 N N . VAL A 1 90 ? 15.817 -7.618 -4.510 1.00 89.25 90 VAL A N 1
ATOM 695 C CA . VAL A 1 90 ? 15.026 -8.232 -5.588 1.00 89.25 90 VAL A CA 1
ATOM 696 C C . VAL A 1 90 ? 15.645 -8.048 -6.978 1.00 89.25 90 VAL A C 1
ATOM 698 O O . VAL A 1 90 ? 15.055 -8.482 -7.963 1.00 89.25 90 VAL A O 1
ATOM 701 N N . GLY A 1 91 ? 16.813 -7.400 -7.079 1.00 88.94 91 GLY A N 1
ATOM 702 C CA . GLY A 1 91 ? 17.446 -7.087 -8.363 1.00 88.94 91 GLY A CA 1
ATOM 703 C C . GLY A 1 91 ? 16.578 -6.192 -9.251 1.00 88.94 91 GLY A C 1
ATOM 704 O O . GLY A 1 91 ? 16.538 -6.389 -10.462 1.00 88.94 91 GLY A O 1
ATOM 705 N N . TYR A 1 92 ? 15.843 -5.251 -8.650 1.00 88.31 92 TYR A N 1
ATOM 706 C CA . TYR A 1 92 ? 14.912 -4.391 -9.371 1.00 88.31 92 TYR A CA 1
ATOM 707 C C . TYR A 1 92 ? 15.659 -3.472 -10.344 1.00 88.31 92 TYR A C 1
ATOM 709 O O . TYR A 1 92 ? 16.644 -2.825 -9.983 1.00 88.31 92 TYR A O 1
ATOM 717 N N . VAL A 1 93 ? 15.160 -3.391 -11.575 1.00 84.25 93 VAL A N 1
ATOM 718 C CA . VAL A 1 93 ? 15.687 -2.548 -12.652 1.00 84.25 93 VAL A CA 1
ATOM 719 C C . VAL A 1 93 ? 14.521 -1.756 -13.233 1.00 84.25 93 VAL A C 1
ATOM 721 O O . VAL A 1 93 ? 13.427 -2.305 -13.341 1.00 84.25 93 VAL A O 1
ATOM 724 N N . ASN A 1 94 ? 14.784 -0.517 -13.671 1.00 87.31 94 ASN A N 1
ATOM 725 C CA . ASN A 1 94 ? 13.817 0.472 -14.182 1.00 87.31 94 ASN A CA 1
ATOM 726 C C . ASN A 1 94 ? 13.203 1.359 -13.073 1.00 87.31 94 ASN A C 1
ATOM 728 O O . ASN A 1 94 ? 13.605 1.296 -11.912 1.00 87.31 94 ASN A O 1
ATOM 732 N N . ALA A 1 95 ? 12.285 2.247 -13.449 1.00 86.19 95 ALA A N 1
ATOM 733 C CA . ALA A 1 95 ? 11.523 3.094 -12.546 1.00 86.19 95 ALA A CA 1
ATOM 734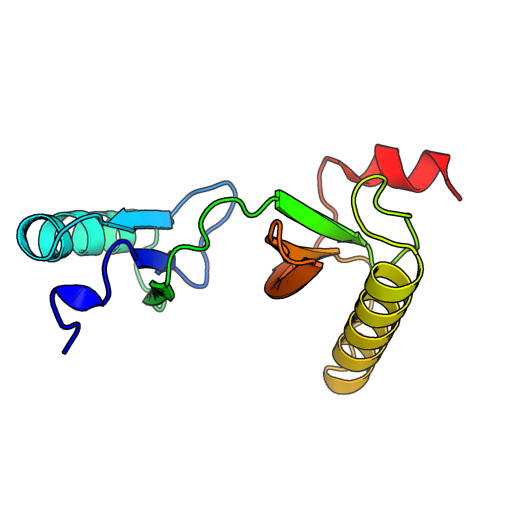 C C . ALA A 1 95 ? 10.431 2.293 -11.824 1.00 86.19 95 ALA A C 1
ATOM 736 O O . ALA A 1 95 ? 9.944 1.266 -12.304 1.00 86.19 95 ALA A O 1
ATOM 737 N N . GLY A 1 96 ? 10.049 2.778 -10.652 1.00 87.25 96 GLY A N 1
ATOM 738 C CA . GLY A 1 96 ? 9.014 2.195 -9.815 1.00 87.25 96 GLY A CA 1
ATOM 739 C C . GLY A 1 96 ? 8.834 3.023 -8.553 1.00 87.25 96 GLY A C 1
ATOM 740 O O . GLY A 1 96 ? 9.666 3.881 -8.230 1.00 87.25 96 GLY A O 1
ATOM 741 N N . THR A 1 97 ? 7.756 2.739 -7.839 1.00 89.12 97 THR A N 1
ATOM 742 C CA . THR A 1 97 ? 7.380 3.477 -6.634 1.00 89.12 97 THR A CA 1
ATOM 743 C C . THR A 1 97 ? 7.120 2.508 -5.506 1.00 89.12 97 THR A C 1
ATOM 745 O O . THR A 1 97 ? 6.390 1.533 -5.679 1.00 89.12 97 THR A O 1
ATOM 748 N N . VAL A 1 98 ? 7.703 2.779 -4.343 1.00 89.88 98 VAL A N 1
ATOM 749 C CA . VAL A 1 98 ? 7.344 2.087 -3.110 1.00 89.88 98 VAL A CA 1
ATOM 750 C C . VAL A 1 98 ? 6.361 2.948 -2.338 1.00 89.88 98 VAL A C 1
ATOM 752 O O . VAL A 1 98 ? 6.623 4.112 -2.039 1.00 89.88 98 VAL A O 1
ATOM 755 N N . GLU A 1 99 ? 5.236 2.348 -1.994 1.00 89.12 99 GLU A N 1
ATOM 756 C CA . GLU A 1 99 ? 4.148 2.973 -1.265 1.00 89.12 99 GLU A CA 1
ATOM 757 C C . GLU A 1 99 ? 4.211 2.585 0.211 1.00 89.12 99 GLU A C 1
ATOM 759 O O . GLU A 1 99 ? 4.415 1.420 0.571 1.00 89.12 99 GLU A O 1
ATOM 764 N N . TYR A 1 100 ? 4.007 3.571 1.078 1.00 89.69 100 TYR A N 1
ATOM 765 C CA . TYR A 1 100 ? 4.005 3.425 2.525 1.00 89.69 100 TYR A CA 1
ATOM 766 C C . TYR A 1 100 ? 2.758 4.052 3.142 1.00 89.69 100 TYR A C 1
ATOM 768 O O . TYR A 1 100 ? 2.270 5.097 2.715 1.00 89.69 100 TYR A O 1
ATOM 776 N N . LEU A 1 101 ? 2.283 3.456 4.230 1.00 88.62 101 LEU A N 1
ATOM 777 C CA . LEU A 1 101 ? 1.362 4.105 5.156 1.00 88.62 101 LEU A CA 1
ATOM 778 C C . LEU A 1 101 ? 2.173 4.762 6.268 1.00 88.62 101 LEU A C 1
ATOM 780 O O . LEU A 1 101 ? 2.933 4.072 6.935 1.00 88.62 101 LEU A O 1
ATOM 784 N N . TYR A 1 102 ? 1.996 6.063 6.477 1.00 87.19 102 TYR A N 1
ATOM 785 C CA . TYR A 1 102 ? 2.661 6.846 7.519 1.00 87.19 102 TYR A CA 1
ATOM 786 C C . TYR A 1 102 ? 1.644 7.381 8.522 1.00 87.19 102 TYR A C 1
ATOM 788 O O . TYR A 1 102 ? 0.772 8.162 8.145 1.00 87.19 102 TYR A O 1
ATOM 796 N N . ASP A 1 103 ? 1.717 6.962 9.780 1.00 86.50 103 ASP A N 1
ATOM 797 C CA . ASP A 1 103 ? 0.738 7.347 10.799 1.00 86.50 103 ASP A CA 1
ATOM 798 C C . ASP A 1 103 ? 1.101 8.631 11.562 1.00 86.50 103 ASP A C 1
ATOM 800 O O . ASP A 1 103 ? 2.164 9.232 11.391 1.00 86.50 103 ASP A O 1
ATOM 804 N N . THR A 1 104 ? 0.176 9.084 12.411 1.00 82.50 104 THR A N 1
ATOM 805 C CA . THR A 1 104 ? 0.349 10.294 13.224 1.00 82.50 104 THR A CA 1
ATOM 806 C C . THR A 1 104 ? 1.394 10.158 14.330 1.00 82.50 104 THR A C 1
ATOM 808 O O . THR A 1 104 ? 1.835 11.172 14.865 1.00 82.50 104 THR A O 1
ATOM 811 N N . GLU A 1 105 ? 1.784 8.934 14.688 1.00 86.75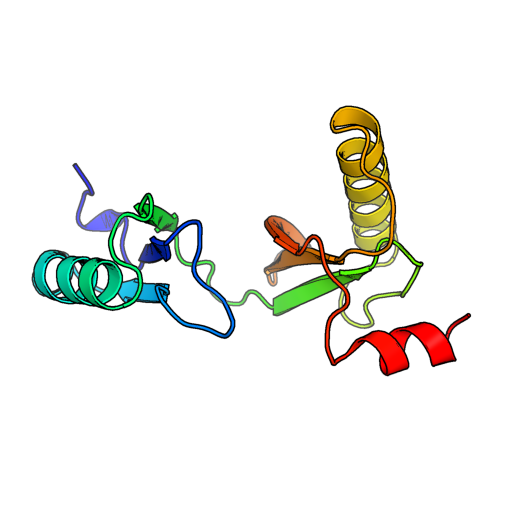 105 GLU A N 1
ATOM 812 C CA . GLU A 1 105 ? 2.831 8.655 15.680 1.00 86.75 105 GLU A CA 1
ATOM 813 C C . GLU A 1 105 ? 4.230 8.658 15.043 1.00 86.75 105 GLU A C 1
ATOM 815 O O . GLU A 1 105 ? 5.248 8.576 15.733 1.00 86.75 105 GLU A O 1
ATOM 820 N N . GLY A 1 106 ? 4.294 8.813 13.720 1.00 84.88 106 GLY A N 1
ATOM 821 C CA . GLY A 1 106 ? 5.528 8.852 12.959 1.00 84.88 106 GLY A CA 1
ATOM 822 C C . GLY A 1 106 ? 6.053 7.472 12.570 1.00 84.88 106 GLY A C 1
ATOM 823 O O . GLY A 1 106 ? 7.208 7.381 12.152 1.00 84.88 106 GLY A O 1
ATOM 824 N N . GLN A 1 107 ? 5.239 6.421 12.695 1.00 87.31 107 GLN A N 1
ATOM 825 C CA . GLN A 1 107 ? 5.570 5.089 12.196 1.00 87.31 107 GLN A CA 1
ATOM 826 C C . GLN A 1 107 ? 5.208 4.975 10.715 1.00 87.31 107 GLN A C 1
ATOM 828 O O . GLN A 1 107 ? 4.268 5.616 10.238 1.00 87.31 107 GLN A O 1
ATOM 833 N N . TYR A 1 108 ? 5.948 4.142 9.980 1.00 89.38 108 TYR A N 1
ATOM 834 C CA . TYR A 1 108 ? 5.640 3.832 8.588 1.00 89.38 108 TYR A CA 1
ATOM 835 C C . TYR A 1 108 ? 5.592 2.325 8.333 1.00 89.38 108 TYR A C 1
ATOM 837 O O . TYR A 1 108 ? 6.330 1.547 8.936 1.00 89.38 108 TYR A O 1
ATOM 845 N N . PHE A 1 109 ? 4.731 1.920 7.402 1.00 88.88 109 PHE A N 1
ATOM 846 C CA . PHE A 1 109 ? 4.486 0.525 7.049 1.00 88.88 109 PHE A CA 1
ATOM 847 C C . PHE A 1 109 ? 4.494 0.376 5.531 1.00 88.88 109 PHE A C 1
ATOM 849 O O . PHE A 1 109 ? 3.832 1.148 4.840 1.00 88.88 109 PHE A O 1
ATOM 856 N N . PHE A 1 110 ? 5.236 -0.601 5.009 1.00 88.94 110 PHE A N 1
ATOM 857 C CA . PHE A 1 110 ? 5.219 -0.926 3.581 1.00 88.94 110 PHE A CA 1
ATOM 858 C C . PHE A 1 110 ? 3.804 -1.317 3.141 1.00 88.94 110 PHE A C 1
ATOM 860 O O . PHE A 1 110 ? 3.149 -2.120 3.810 1.00 88.94 110 PHE A O 1
ATOM 867 N N . LEU A 1 111 ? 3.348 -0.752 2.024 1.00 86.12 111 LEU A N 1
ATOM 868 C CA . LEU A 1 111 ? 2.045 -1.033 1.434 1.00 86.12 111 LEU A CA 1
ATOM 869 C C . LEU A 1 111 ? 2.183 -1.859 0.155 1.00 86.12 111 LEU A C 1
ATOM 871 O O . LEU A 1 111 ? 1.592 -2.936 0.066 1.00 86.12 111 LEU A O 1
ATOM 875 N N . GLU A 1 112 ? 2.941 -1.360 -0.819 1.00 85.88 112 GLU A N 1
ATOM 876 C CA . GLU A 1 112 ? 3.190 -2.038 -2.092 1.00 85.88 112 GLU A CA 1
ATOM 877 C C . GLU A 1 112 ? 4.415 -1.470 -2.822 1.00 85.88 112 GLU A C 1
ATOM 879 O O . GLU A 1 112 ? 4.929 -0.405 -2.490 1.00 85.88 112 GLU A O 1
ATOM 884 N N . LEU A 1 113 ? 4.893 -2.212 -3.822 1.00 87.44 113 LEU A N 1
ATOM 885 C CA . LEU A 1 113 ? 5.818 -1.730 -4.844 1.00 87.44 113 LEU A CA 1
ATOM 886 C C . LEU A 1 113 ? 5.042 -1.730 -6.161 1.00 87.44 113 LEU A C 1
ATOM 888 O O . LEU A 1 113 ? 4.588 -2.788 -6.593 1.00 87.44 113 LEU A O 1
ATOM 892 N N . ASN A 1 114 ? 4.923 -0.573 -6.801 1.00 88.62 114 ASN A N 1
ATOM 893 C CA . ASN A 1 114 ? 4.372 -0.428 -8.140 1.00 88.62 114 ASN A CA 1
ATOM 894 C C . ASN A 1 114 ? 5.517 -0.530 -9.161 1.00 88.62 114 ASN A C 1
ATOM 896 O O . ASN A 1 114 ? 6.294 0.423 -9.290 1.00 88.62 114 ASN A O 1
ATOM 900 N N . PRO A 1 115 ? 5.655 -1.654 -9.901 1.00 86.56 115 PRO A N 1
ATOM 901 C CA . PRO A 1 115 ? 6.798 -1.890 -10.776 1.00 86.56 115 PRO A CA 1
ATOM 902 C C . PRO A 1 115 ? 6.620 -1.237 -12.160 1.00 86.56 115 PRO A C 1
ATOM 904 O O . PRO A 1 115 ? 6.806 -1.858 -13.206 1.00 8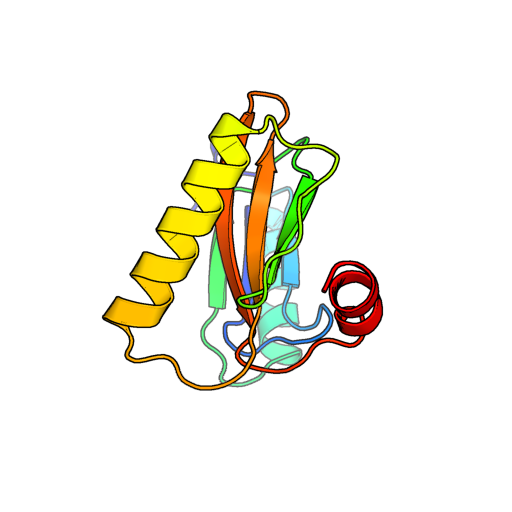6.56 115 PRO A O 1
ATOM 907 N N . ARG A 1 116 ? 6.123 -0.001 -12.172 1.00 86.38 116 ARG A N 1
ATOM 908 C CA . ARG A 1 116 ? 5.734 0.752 -13.366 1.00 86.38 116 ARG A CA 1
ATOM 909 C C . ARG A 1 116 ? 5.787 2.242 -13.064 1.00 86.38 116 ARG A C 1
ATOM 911 O O . ARG A 1 116 ? 5.656 2.648 -11.912 1.00 86.38 116 ARG A O 1
ATOM 918 N N . LEU A 1 117 ? 5.893 3.050 -14.112 1.00 84.44 117 LEU A N 1
ATOM 919 C CA . LEU A 1 117 ? 5.711 4.490 -13.992 1.00 84.44 117 LEU A CA 1
ATOM 920 C C . LEU A 1 117 ? 4.262 4.800 -13.581 1.00 84.44 117 LEU A C 1
ATOM 922 O O . LEU A 1 117 ? 3.319 4.175 -14.081 1.00 84.44 117 LEU A O 1
ATOM 926 N N . GLN A 1 118 ? 4.086 5.752 -12.671 1.00 82.81 118 GLN A N 1
ATOM 927 C CA . GLN A 1 118 ? 2.766 6.229 -12.260 1.00 82.81 118 GLN A CA 1
ATOM 928 C C . GLN A 1 118 ? 2.445 7.586 -12.890 1.00 82.81 118 GLN A C 1
ATOM 930 O O . GLN A 1 118 ? 3.336 8.288 -13.364 1.00 82.81 118 GLN A O 1
ATOM 935 N N . VAL A 1 119 ? 1.163 7.954 -12.940 1.00 86.19 119 VAL A N 1
ATOM 936 C CA . VAL A 1 119 ? 0.714 9.180 -13.627 1.00 86.19 119 VAL A CA 1
ATOM 937 C C . VAL A 1 119 ? 1.260 10.446 -12.952 1.00 86.19 119 VAL A C 1
ATOM 939 O O . VAL A 1 119 ? 1.496 11.450 -13.612 1.00 86.19 119 VAL A O 1
ATOM 942 N N . GLU A 1 120 ? 1.538 10.356 -11.658 1.00 83.44 120 GLU A N 1
ATOM 943 C CA . GLU A 1 120 ? 2.072 11.384 -10.773 1.00 83.44 120 GLU A CA 1
ATOM 944 C C . GLU A 1 120 ? 3.600 11.559 -10.847 1.00 83.44 120 GLU A C 1
ATOM 946 O O . GLU A 1 120 ? 4.135 12.466 -10.210 1.00 83.44 120 GLU A O 1
ATOM 951 N N . HIS A 1 121 ? 4.313 10.779 -11.670 1.00 79.62 121 HIS A N 1
ATOM 952 C CA . HIS A 1 121 ? 5.761 10.945 -11.865 1.00 79.62 121 HIS A CA 1
ATOM 953 C C . HIS A 1 121 ? 6.229 12.380 -12.207 1.00 79.62 121 HIS A C 1
ATOM 955 O O . HIS A 1 121 ? 7.296 12.745 -11.704 1.00 79.62 121 HIS A O 1
ATOM 961 N N . PRO A 1 122 ? 5.477 13.251 -12.931 1.00 82.25 122 PRO A N 1
ATOM 962 C CA . PRO A 1 122 ? 5.966 14.591 -13.252 1.00 82.25 122 PRO A CA 1
ATOM 963 C C . P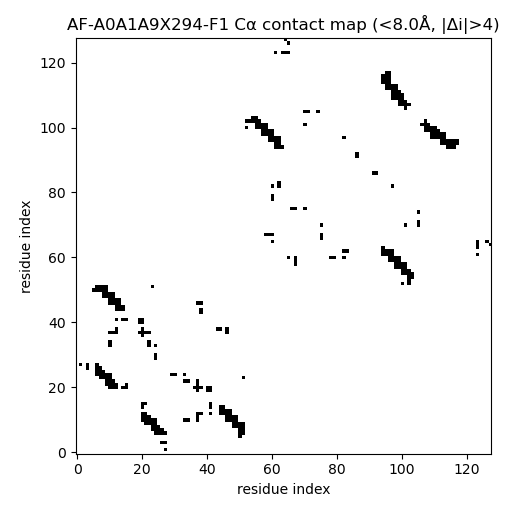RO A 1 122 ? 6.176 15.456 -12.004 1.00 82.25 122 PRO A C 1
ATOM 965 O O . PRO A 1 122 ? 6.981 16.381 -12.033 1.00 82.25 122 PRO A O 1
ATOM 968 N N . TYR A 1 123 ? 5.501 15.154 -10.883 1.00 79.06 123 TYR A N 1
ATOM 969 C CA . TYR A 1 123 ? 5.748 15.854 -9.619 1.00 79.06 123 TYR A CA 1
ATOM 970 C C . TYR A 1 123 ? 7.169 15.639 -9.111 1.00 79.06 123 TYR A C 1
ATOM 972 O O . TYR A 1 123 ? 7.751 16.560 -8.551 1.00 79.06 123 TYR A O 1
ATOM 980 N N . THR A 1 124 ? 7.729 14.446 -9.301 1.00 73.06 124 THR A N 1
ATOM 981 C CA . THR A 1 124 ? 9.094 14.126 -8.875 1.00 73.06 124 THR A CA 1
ATOM 982 C C . THR A 1 124 ? 10.132 14.630 -9.860 1.00 73.06 124 THR A C 1
ATOM 984 O O . THR A 1 124 ? 11.181 15.091 -9.425 1.00 73.06 124 THR A O 1
ATOM 987 N N . GLU A 1 125 ? 9.831 14.633 -11.158 1.00 77.31 125 GLU A N 1
ATOM 988 C CA . GLU A 1 125 ? 10.740 15.171 -12.178 1.00 77.31 125 GLU A CA 1
ATOM 989 C C . GLU A 1 125 ? 11.069 16.656 -11.967 1.00 77.31 125 GLU A C 1
ATOM 991 O O . GLU A 1 125 ? 12.171 17.083 -12.285 1.00 77.31 125 GLU A O 1
ATOM 996 N N . ILE A 1 126 ? 10.157 17.435 -11.372 1.00 77.56 126 ILE A N 1
ATOM 997 C CA . ILE A 1 126 ? 10.387 18.853 -11.035 1.00 77.56 126 ILE A CA 1
ATOM 998 C C . ILE A 1 126 ? 11.460 19.030 -9.938 1.00 77.56 126 ILE A C 1
ATOM 1000 O O . ILE A 1 126 ? 12.017 20.118 -9.793 1.00 77.56 126 ILE A O 1
ATOM 1004 N N . TYR A 1 127 ? 11.749 17.986 -9.156 1.00 67.75 127 TYR A N 1
ATOM 1005 C CA . TYR A 1 127 ? 12.750 18.005 -8.083 1.00 67.75 127 TYR A CA 1
ATOM 1006 C C . 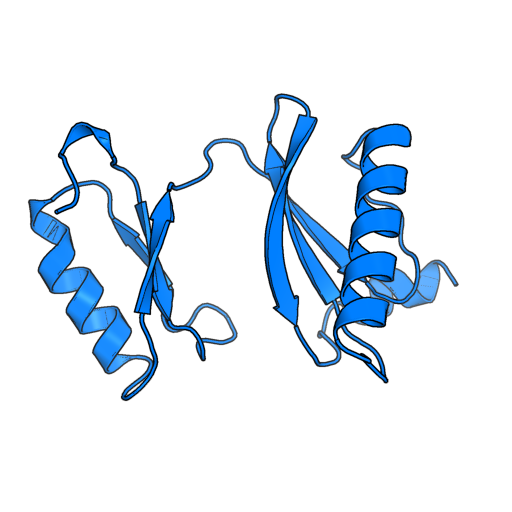TYR A 1 127 ? 14.090 17.357 -8.473 1.00 67.75 127 TYR A C 1
ATOM 1008 O O . TYR A 1 127 ? 14.971 17.259 -7.610 1.00 67.75 127 TYR A O 1
ATOM 1016 N N . LEU A 1 128 ? 14.241 16.912 -9.728 1.00 63.38 128 LEU A N 1
ATOM 1017 C CA . LEU A 1 128 ? 15.510 16.448 -10.305 1.00 63.38 128 LEU A CA 1
ATOM 1018 C C . LEU A 1 128 ? 16.325 17.613 -10.865 1.00 63.38 128 LEU A C 1
ATOM 1020 O O . LEU A 1 128 ? 17.559 17.586 -10.649 1.00 63.38 128 LEU A O 1
#

pLDDT: mean 85.11, std 9.46, range [48.53, 97.44]

Nearest PDB structures (foldseek):
  2hjw-assembly1_A  TM=8.826E-01  e=5.429E-13  Homo sapiens
  5csl-assembly1_B  TM=7.450E-01  e=1.379E-13  Saccharomyces cerevisiae S288C
  1w96-assembly3_C  TM=7.667E-01  e=5.115E-13  Saccharomyces cerevisiae
  5csk-assembly1_B  TM=7.404E-01  e=6.116E-13  Saccharomyces cerevisiae S288C
  6g2d-assembly1_D  TM=7.294E-01  e=9.280E-13  Homo sapiens

Sequence (128 aa):
MLRKEGFPVMIKASEGGGGKGIRRVDTTEVFPALFRQVQAEVPGSHIFVMKLARGARHLEVQLIKSPPIVAKREVFENMEKAVVHLAKMVGYVNAGTVEYLYDTEGQYFFLELNPRLQVEHPYTEIYL